Protein AF-A0A7V9ZGW6-F1 (afdb_monomer)

Mean predicted aligned error: 3.19 Å

Sequence (32 aa):
HGRPCHVCGTTVKTRVLEGRNLFWCPTCQRRR

Nearest PDB structures (foldseek):
  6h0s-assembly1_A  TM=8.213E-01  e=1.735E-01  Lactococcus cremoris
  2xzf-assembly1_A  TM=8.259E-01  e=2.276E-01  Lactococcus cremoris
  6rok-assembly1_A  TM=8.191E-01  e=2.127E-01  Lactococcus cremoris
  1nnj-assembly1_A  TM=8.075E-01  e=2.276E-01  Lactococcus lactis
  1tdz-assembly1_A  TM=8.213E-01  e=3.422E-01  Lactococcus lactis

Structure (mmCIF, N/CA/C/O backbone):
data_AF-A0A7V9ZGW6-F1
#
_entry.id   AF-A0A7V9ZGW6-F1
#
loop_
_atom_site.group_PDB
_atom_site.id
_atom_site.type_symbol
_atom_site.label_atom_id
_atom_site.label_alt_id
_atom_site.label_comp_id
_atom_site.label_asym_id
_atom_site.label_entity_id
_atom_site.label_seq_id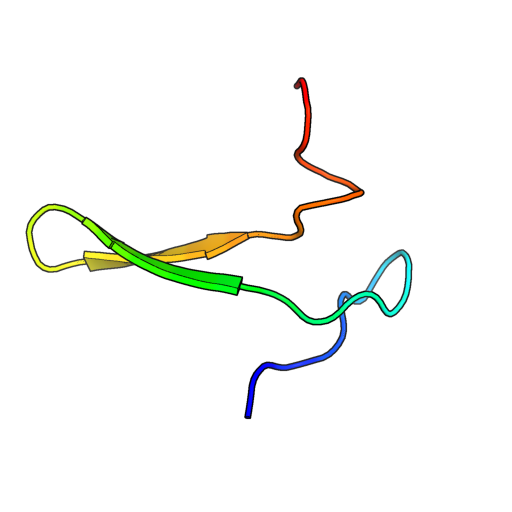
_atom_site.pdbx_PDB_ins_code
_atom_site.Cartn_x
_atom_site.Cartn_y
_atom_site.Cartn_z
_atom_site.occupancy
_atom_site.B_iso_or_equiv
_atom_site.auth_seq_id
_atom_site.auth_comp_id
_atom_site.auth_asym_id
_atom_site.auth_atom_id
_atom_site.pdbx_PDB_model_num
ATOM 1 N N . HIS A 1 1 ? -10.921 -5.626 -8.972 1.00 65.44 1 HIS A N 1
ATOM 2 C CA . HIS A 1 1 ? -11.106 -5.205 -7.566 1.00 65.44 1 HIS A CA 1
ATOM 3 C C . HIS A 1 1 ? -9.879 -5.615 -6.757 1.00 65.44 1 HIS A C 1
ATOM 5 O O . HIS A 1 1 ? -9.423 -6.739 -6.923 1.00 65.44 1 HIS A O 1
ATOM 11 N N . GLY A 1 2 ? -9.288 -4.703 -5.978 1.00 83.62 2 GLY A N 1
ATOM 12 C CA . GLY A 1 2 ? -8.105 -4.994 -5.155 1.00 83.62 2 GLY A CA 1
ATOM 13 C C . GLY A 1 2 ? -8.477 -5.731 -3.867 1.00 83.62 2 GLY A C 1
ATOM 14 O O . GLY A 1 2 ? -9.573 -5.535 -3.345 1.00 83.62 2 GLY A O 1
ATOM 15 N N . ARG A 1 3 ? -7.574 -6.574 -3.354 1.00 94.38 3 ARG A N 1
ATOM 16 C CA . ARG A 1 3 ? -7.767 -7.251 -2.062 1.00 94.38 3 ARG A CA 1
ATOM 17 C C . ARG A 1 3 ? -7.668 -6.254 -0.896 1.00 94.38 3 ARG A C 1
ATOM 19 O O . ARG A 1 3 ? -6.899 -5.292 -0.994 1.00 94.38 3 ARG A O 1
ATOM 26 N N . PRO A 1 4 ? -8.399 -6.474 0.209 1.00 97.25 4 PRO A N 1
ATOM 27 C CA . PRO A 1 4 ? -8.199 -5.702 1.429 1.00 97.25 4 PRO A CA 1
ATOM 28 C C . PRO A 1 4 ? -6.819 -6.002 2.031 1.00 97.25 4 PRO A C 1
ATOM 30 O O . PRO A 1 4 ? -6.330 -7.131 1.971 1.00 97.25 4 PRO A O 1
ATOM 33 N N . CYS A 1 5 ? -6.179 -4.989 2.614 1.00 97.50 5 CYS A N 1
ATOM 34 C CA . CYS A 1 5 ? -4.938 -5.154 3.360 1.00 97.50 5 CYS A CA 1
ATOM 35 C C . CYS A 1 5 ? -5.173 -6.041 4.589 1.00 97.50 5 CYS A C 1
ATOM 37 O O . CYS A 1 5 ? -6.085 -5.785 5.371 1.00 97.50 5 CYS A O 1
ATOM 39 N N . HIS A 1 6 ? -4.300 -7.022 4.810 1.00 96.12 6 HIS A N 1
ATOM 40 C CA . HIS A 1 6 ? -4.392 -7.937 5.954 1.00 96.12 6 HIS A CA 1
ATOM 41 C C . HIS A 1 6 ? -4.149 -7.272 7.319 1.00 96.12 6 HIS A C 1
ATOM 43 O O . HIS A 1 6 ? -4.420 -7.887 8.341 1.00 96.12 6 HIS A O 1
ATOM 49 N N . VAL A 1 7 ? -3.640 -6.035 7.339 1.00 97.12 7 VAL A N 1
ATOM 50 C CA . VAL A 1 7 ? -3.339 -5.294 8.575 1.00 97.12 7 VAL A CA 1
ATOM 51 C C . VAL A 1 7 ? -4.457 -4.315 8.927 1.00 97.12 7 VAL A C 1
ATOM 53 O O . VAL A 1 7 ? -4.946 -4.316 10.048 1.00 97.12 7 VAL A O 1
ATOM 56 N N . CYS A 1 8 ? -4.863 -3.465 7.979 1.00 97.19 8 CYS A N 1
ATOM 57 C CA . CYS A 1 8 ? -5.802 -2.366 8.242 1.00 97.19 8 CYS A CA 1
ATOM 58 C C . CYS A 1 8 ? -7.086 -2.411 7.401 1.00 97.19 8 CYS A C 1
ATOM 60 O O . CYS A 1 8 ? -7.866 -1.464 7.434 1.00 97.19 8 CYS A O 1
ATOM 62 N N . GLY A 1 9 ? -7.282 -3.435 6.566 1.00 97.00 9 GLY A N 1
ATOM 63 C CA . GLY A 1 9 ? -8.460 -3.570 5.700 1.00 97.00 9 GLY A CA 1
ATOM 64 C C . GLY A 1 9 ? -8.523 -2.609 4.505 1.00 97.00 9 GLY A C 1
ATOM 65 O O . GLY A 1 9 ? -9.319 -2.834 3.597 1.00 97.00 9 GLY A O 1
ATOM 66 N N . THR A 1 10 ? -7.666 -1.580 4.437 1.00 96.81 10 THR A N 1
ATOM 67 C CA . THR A 1 10 ? -7.620 -0.643 3.298 1.00 96.81 10 THR A CA 1
ATOM 68 C C . THR A 1 10 ? -7.356 -1.396 1.993 1.00 96.81 10 THR A C 1
ATOM 70 O O . THR A 1 10 ? -6.480 -2.259 1.943 1.00 96.81 10 THR A O 1
ATOM 73 N N . THR A 1 11 ? -8.074 -1.058 0.921 1.00 97.50 11 THR A N 1
ATOM 74 C CA . THR A 1 11 ? -7.878 -1.675 -0.397 1.00 97.50 11 THR A CA 1
ATOM 75 C C . THR A 1 11 ? -6.437 -1.506 -0.879 1.00 97.50 11 THR A C 1
ATOM 77 O O . THR A 1 11 ? -5.941 -0.384 -1.018 1.00 97.50 11 THR A O 1
ATOM 80 N N . VAL A 1 12 ? -5.772 -2.627 -1.167 1.00 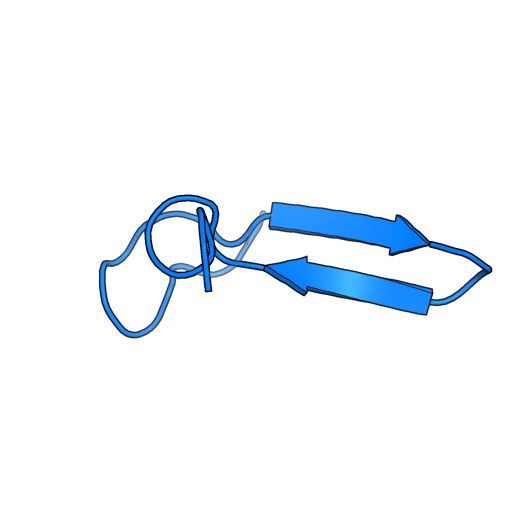96.94 12 VAL A N 1
ATOM 81 C CA . VAL A 1 12 ? -4.426 -2.645 -1.748 1.00 96.94 12 VAL A CA 1
ATOM 82 C C . VAL A 1 12 ? -4.480 -2.063 -3.157 1.00 96.94 12 VAL A C 1
ATOM 84 O O . VAL A 1 12 ? -5.305 -2.463 -3.984 1.00 96.94 12 VAL A O 1
ATOM 87 N N . LYS A 1 13 ? -3.582 -1.116 -3.435 1.00 95.50 13 LYS A N 1
ATOM 88 C CA . LYS A 1 13 ? -3.406 -0.539 -4.767 1.00 95.50 13 LY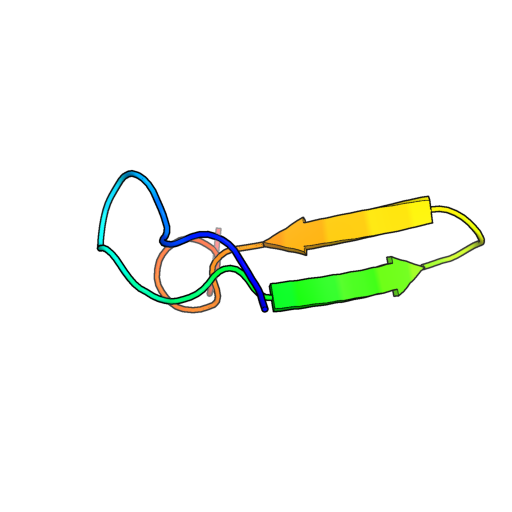S A CA 1
ATOM 89 C C . LYS A 1 13 ? -2.452 -1.395 -5.587 1.00 95.50 13 LYS A C 1
ATOM 91 O O . LYS A 1 13 ? -1.563 -2.047 -5.047 1.00 95.50 13 LYS A O 1
ATOM 96 N N . THR A 1 14 ? -2.669 -1.397 -6.897 1.00 96.12 14 THR A N 1
ATOM 97 C CA . THR A 1 14 ? -1.815 -2.075 -7.875 1.00 96.12 14 THR A CA 1
ATOM 98 C C . THR A 1 14 ? -1.399 -1.078 -8.948 1.00 96.12 14 THR A C 1
ATOM 100 O O . THR A 1 14 ? -2.213 -0.254 -9.365 1.00 96.12 14 THR A O 1
ATOM 103 N N . ARG A 1 15 ? -0.143 -1.136 -9.389 1.00 94.94 15 ARG A N 1
ATOM 104 C CA . ARG A 1 15 ? 0.385 -0.355 -10.515 1.00 94.94 15 ARG A CA 1
ATOM 105 C C . ARG A 1 15 ? 1.462 -1.172 -11.210 1.00 94.94 15 ARG A C 1
ATOM 107 O O . ARG A 1 15 ? 2.239 -1.837 -10.537 1.00 94.94 15 ARG A O 1
ATOM 114 N N . VAL A 1 16 ? 1.540 -1.087 -12.532 1.00 95.94 16 VAL A N 1
ATOM 115 C CA . VAL A 1 16 ? 2.666 -1.659 -13.276 1.00 95.94 16 VAL A CA 1
ATOM 116 C C . VAL A 1 16 ? 3.853 -0.692 -13.226 1.00 95.94 16 VAL A C 1
ATOM 118 O O . VAL A 1 16 ? 3.702 0.484 -13.561 1.00 95.94 16 VAL A O 1
ATOM 121 N N . LEU A 1 17 ? 5.019 -1.182 -12.808 1.00 95.25 17 LEU A N 1
ATOM 122 C CA . LEU A 1 17 ? 6.299 -0.475 -12.820 1.00 95.25 17 LEU A CA 1
ATOM 123 C C . LEU A 1 17 ? 7.327 -1.359 -13.529 1.00 95.25 17 LEU A C 1
ATOM 125 O O . LEU A 1 17 ? 7.560 -2.482 -13.090 1.00 95.25 17 LEU A O 1
ATOM 129 N N . GLU A 1 18 ? 7.884 -0.878 -14.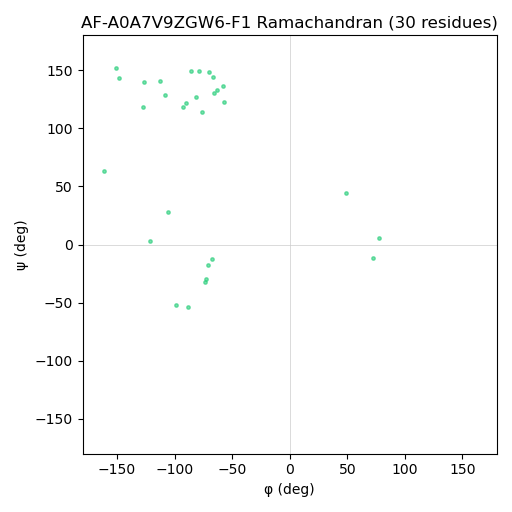642 1.00 96.06 18 GLU A N 1
ATOM 130 C CA . GLU A 1 18 ? 8.894 -1.601 -15.438 1.00 96.06 18 GLU A CA 1
ATOM 131 C C . GLU A 1 18 ? 8.496 -3.059 -15.753 1.00 96.06 18 GLU A C 1
ATOM 133 O O . GLU A 1 18 ? 9.263 -4.003 -15.585 1.00 96.06 18 GLU A O 1
ATOM 138 N N . GLY A 1 19 ? 7.237 -3.260 -16.156 1.00 95.75 19 GLY A N 1
ATOM 139 C CA . GLY A 1 19 ? 6.700 -4.583 -16.494 1.00 95.75 19 GLY A CA 1
ATOM 140 C C . GLY A 1 19 ? 6.347 -5.472 -15.296 1.00 95.75 19 GLY A C 1
ATOM 141 O O . GLY A 1 19 ? 5.947 -6.618 -15.486 1.00 95.75 19 GLY A O 1
ATOM 142 N N . ARG A 1 20 ? 6.443 -4.968 -14.059 1.00 97.06 20 ARG A N 1
ATOM 143 C CA . ARG A 1 20 ? 6.087 -5.701 -12.835 1.00 97.06 20 ARG A CA 1
ATOM 144 C C . ARG A 1 20 ? 4.866 -5.100 -12.154 1.00 97.06 20 ARG A C 1
ATOM 146 O O . ARG A 1 20 ? 4.742 -3.885 -12.049 1.00 97.06 20 ARG A O 1
ATOM 153 N N . ASN A 1 21 ? 3.985 -5.949 -11.629 1.00 94.62 21 ASN A N 1
ATOM 154 C CA . ASN A 1 21 ? 2.891 -5.497 -10.773 1.00 94.62 21 ASN A CA 1
ATOM 155 C C . ASN A 1 21 ? 3.425 -5.156 -9.379 1.00 94.62 21 ASN A C 1
ATOM 157 O O . ASN A 1 21 ? 3.862 -6.032 -8.636 1.00 94.62 21 ASN A O 1
ATOM 161 N N . LEU A 1 22 ? 3.356 -3.880 -9.021 1.00 94.88 22 LEU A N 1
ATOM 162 C CA . LEU A 1 22 ? 3.587 -3.395 -7.672 1.00 94.88 22 LEU A CA 1
ATOM 163 C C . LEU A 1 22 ? 2.260 -3.389 -6.915 1.00 94.88 22 LEU A C 1
ATOM 165 O O . LEU A 1 22 ? 1.324 -2.694 -7.311 1.00 94.88 22 LEU A O 1
ATOM 169 N N . PHE A 1 23 ? 2.206 -4.119 -5.805 1.00 95.25 23 PHE A N 1
ATOM 170 C CA . PHE A 1 23 ? 1.085 -4.121 -4.869 1.00 95.25 23 PHE A CA 1
ATOM 171 C C . PHE A 1 23 ? 1.500 -3.405 -3.585 1.00 95.25 23 PHE A C 1
ATOM 173 O O . PHE A 1 23 ? 2.536 -3.735 -3.010 1.00 95.25 23 PHE A O 1
ATOM 180 N N . TRP A 1 24 ? 0.711 -2.432 -3.124 1.00 95.38 24 TRP A N 1
ATOM 181 C CA . TRP A 1 24 ? 1.008 -1.735 -1.870 1.00 95.38 24 TRP A CA 1
ATOM 182 C C . TRP A 1 24 ? 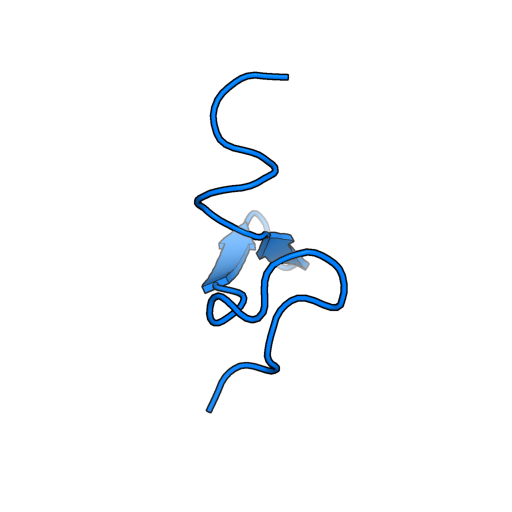-0.243 -1.214 -1.159 1.00 95.38 24 TRP A C 1
ATOM 184 O O . TRP A 1 24 ? -1.259 -0.876 -1.773 1.00 95.38 24 TRP A O 1
ATOM 194 N N . CYS A 1 25 ? -0.157 -1.118 0.164 1.00 97.25 25 CYS A N 1
ATOM 195 C CA . CYS A 1 25 ? -1.169 -0.493 1.004 1.00 97.25 25 CYS A CA 1
ATOM 196 C C . CYS A 1 25 ? -0.835 0.997 1.226 1.00 97.25 25 CYS A C 1
ATOM 198 O O . CYS A 1 25 ? 0.199 1.297 1.826 1.00 97.25 25 CYS A O 1
ATOM 200 N N . PRO A 1 26 ? -1.680 1.956 0.795 1.00 95.50 26 PRO A N 1
ATOM 201 C CA . PRO A 1 26 ? -1.356 3.385 0.871 1.00 95.50 26 PRO A CA 1
ATOM 202 C C . PRO A 1 26 ? -1.370 3.957 2.297 1.00 95.50 26 PRO A C 1
ATOM 204 O O . PRO A 1 26 ? -0.843 5.044 2.521 1.00 95.50 26 PRO A O 1
ATOM 207 N N . THR A 1 27 ? -1.989 3.260 3.250 1.00 96.06 27 THR A N 1
ATOM 208 C CA . THR A 1 27 ? -2.025 3.628 4.671 1.00 96.06 27 THR A CA 1
ATOM 209 C C . THR A 1 27 ? -0.827 3.042 5.413 1.00 96.06 27 THR A C 1
ATOM 211 O O . THR A 1 27 ? -0.064 3.796 6.009 1.00 96.06 27 THR A O 1
ATOM 214 N N . CYS A 1 28 ? -0.598 1.728 5.322 1.00 96.56 28 CYS A N 1
ATOM 215 C CA . CYS A 1 28 ? 0.501 1.064 6.036 1.00 96.56 28 CYS A CA 1
ATOM 216 C C . CYS A 1 28 ? 1.897 1.346 5.449 1.00 96.56 28 CYS A C 1
ATOM 218 O O . CYS A 1 28 ? 2.866 1.372 6.197 1.00 96.56 28 CYS A O 1
ATOM 220 N N . GLN A 1 29 ? 2.027 1.549 4.131 1.00 95.19 29 GLN A N 1
ATOM 221 C CA . GLN A 1 29 ? 3.323 1.7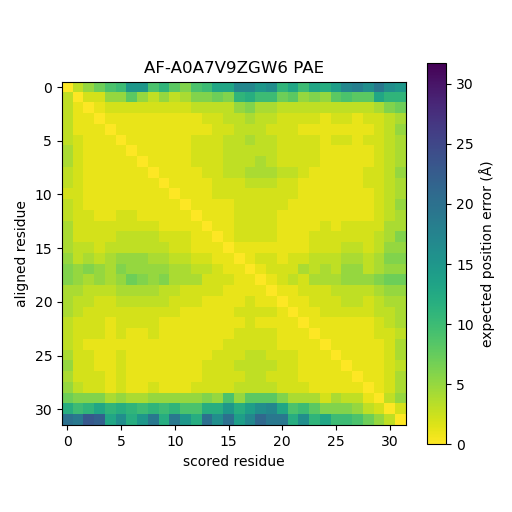32 3.448 1.00 95.19 29 GLN A CA 1
ATOM 222 C C . GLN A 1 29 ? 3.572 3.193 3.034 1.00 95.19 29 GLN A C 1
ATOM 224 O O . GLN A 1 29 ? 4.246 3.455 2.043 1.00 95.19 29 GLN A O 1
ATOM 229 N N . ARG A 1 30 ? 2.993 4.168 3.752 1.00 89.88 30 ARG A N 1
ATOM 230 C CA . ARG A 1 30 ? 3.006 5.582 3.338 1.00 89.88 30 ARG A CA 1
ATOM 231 C C . ARG A 1 30 ? 4.366 6.269 3.501 1.00 89.88 30 ARG A C 1
ATOM 233 O O . ARG A 1 30 ? 4.631 7.201 2.751 1.00 89.88 30 ARG A O 1
ATOM 240 N N . ARG A 1 31 ? 5.186 5.849 4.473 1.00 78.00 31 ARG A N 1
ATOM 241 C CA . ARG A 1 31 ? 6.516 6.413 4.795 1.00 78.00 31 ARG A CA 1
ATOM 242 C C . ARG A 1 31 ? 7.349 5.430 5.628 1.00 78.00 31 ARG A C 1
ATOM 244 O O . ARG A 1 31 ? 7.622 5.703 6.794 1.00 78.00 31 ARG A O 1
ATOM 251 N N . ARG A 1 32 ? 7.674 4.268 5.069 1.00 59.72 32 ARG A N 1
ATOM 252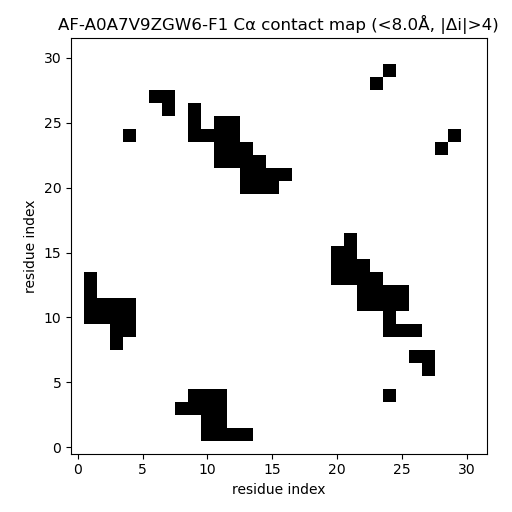 C 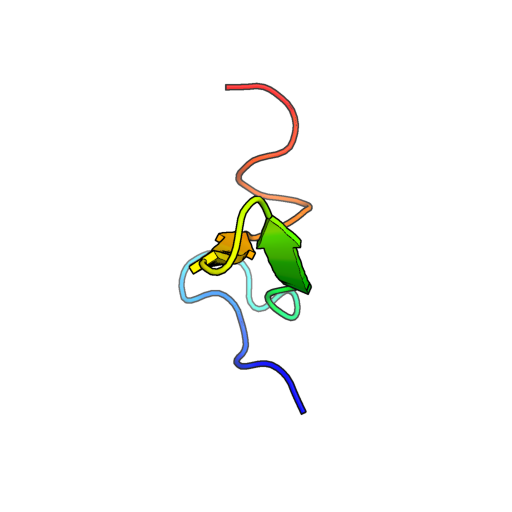CA . ARG A 1 32 ? 8.751 3.450 5.638 1.00 59.72 32 ARG A CA 1
ATOM 253 C C . ARG A 1 32 ? 10.052 3.780 4.931 1.00 59.72 32 ARG A C 1
ATOM 255 O O . ARG A 1 32 ? 9.959 4.082 3.721 1.00 59.72 32 ARG A O 1
#

Radius of gyration: 9.87 Å; Cα contacts (8 Å, |Δi|>4): 41; chains: 1; bounding box: 20×14×25 Å

Secondary structure (DSSP, 8-state):
-PPBPTTT-PBPEEEEETTEEEEE-TTTTS--

pLDDT: mean 92.87, std 8.79, range [59.72, 97.5]

Foldseek 3Di:
DAAQDPPPRAGWDWDDDPNDIDTGHCVPVVDD

Solvent-accessible surface area (backbone atoms only — not comparable to full-atom values): 2180 Å² total; per-residue (Å²): 135,61,59,58,32,94,84,78,55,51,62,29,44,75,47,78,54,97,93,35,83,45,74,47,39,75,76,85,63,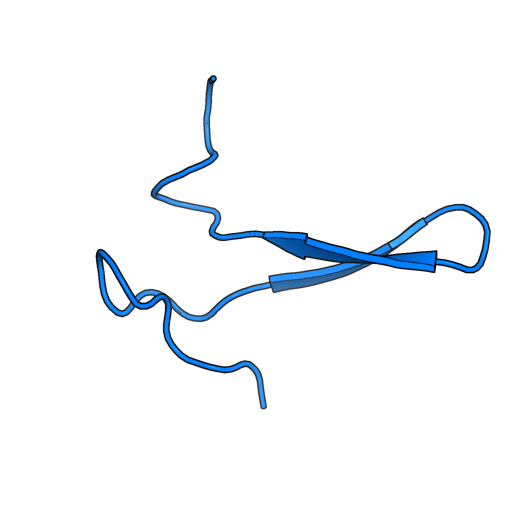64,83,123